Protein AF-A0A4Y2V657-F1 (afdb_monomer_lite)

Structure (mmCIF, N/CA/C/O backbone):
data_AF-A0A4Y2V657-F1
#
_entry.id   AF-A0A4Y2V657-F1
#
loop_
_atom_site.group_PDB
_atom_site.id
_atom_site.type_symbol
_atom_site.label_atom_id
_atom_site.label_alt_id
_atom_site.label_comp_id
_atom_site.label_asym_id
_atom_site.label_entity_id
_atom_site.label_seq_id
_atom_site.pdbx_PDB_ins_code
_atom_site.Cartn_x
_atom_site.Cartn_y
_atom_site.Cartn_z
_atom_site.occupancy
_atom_site.B_iso_or_equiv
_atom_site.auth_seq_id
_atom_site.auth_comp_id
_atom_site.auth_asym_id
_atom_site.auth_atom_id
_atom_site.pdbx_PDB_model_num
ATOM 1 N N . MET A 1 1 ? 13.578 6.893 -21.290 1.00 68.50 1 MET A N 1
ATOM 2 C CA . MET A 1 1 ? 13.510 6.717 -19.826 1.00 68.50 1 MET A CA 1
ATOM 3 C C . MET A 1 1 ? 12.455 5.662 -19.556 1.00 68.50 1 MET A C 1
ATOM 5 O O . MET A 1 1 ? 11.405 5.734 -20.192 1.00 68.50 1 MET A O 1
ATOM 9 N N . ASN A 1 2 ? 12.760 4.649 -18.747 1.00 74.12 2 ASN A N 1
ATOM 10 C CA . ASN A 1 2 ? 11.805 3.593 -18.420 1.00 74.12 2 ASN A CA 1
ATOM 11 C C . ASN A 1 2 ? 10.817 4.103 -17.350 1.00 74.12 2 ASN A C 1
ATOM 13 O O . ASN A 1 2 ? 11.085 5.075 -16.646 1.00 74.12 2 ASN A O 1
ATOM 17 N N . ILE A 1 3 ? 9.664 3.451 -17.223 1.00 76.31 3 ILE A N 1
ATOM 18 C CA . ILE A 1 3 ? 8.641 3.726 -16.206 1.00 76.31 3 ILE A CA 1
ATOM 19 C C . ILE A 1 3 ? 9.237 3.665 -14.802 1.00 76.31 3 ILE A C 1
ATOM 21 O O . ILE A 1 3 ? 8.903 4.495 -13.962 1.00 76.31 3 ILE A O 1
ATOM 25 N N . ALA A 1 4 ? 10.110 2.684 -14.554 1.00 76.81 4 ALA A N 1
ATOM 26 C CA . ALA A 1 4 ? 10.762 2.513 -13.262 1.00 76.81 4 ALA A CA 1
ATOM 27 C C . ALA A 1 4 ? 11.538 3.777 -12.868 1.00 76.81 4 ALA A C 1
ATOM 29 O O . ALA A 1 4 ? 11.332 4.293 -11.775 1.00 76.81 4 ALA A O 1
ATOM 30 N N . ASP A 1 5 ? 12.324 4.331 -13.794 1.00 75.31 5 ASP A N 1
ATOM 31 C CA . ASP A 1 5 ? 13.092 5.559 -13.571 1.00 75.31 5 ASP A CA 1
ATOM 32 C C . ASP A 1 5 ? 12.153 6.738 -13.268 1.00 75.31 5 ASP A C 1
ATOM 34 O O . ASP A 1 5 ? 12.330 7.459 -12.288 1.00 75.31 5 ASP A O 1
ATOM 38 N N . LEU A 1 6 ? 11.088 6.903 -14.062 1.00 76.69 6 LEU A N 1
ATOM 39 C CA . LEU A 1 6 ? 10.116 7.986 -13.872 1.00 76.69 6 LEU A CA 1
ATOM 40 C C . LEU A 1 6 ? 9.446 7.915 -12.491 1.00 76.69 6 LEU A C 1
ATOM 42 O O . LEU A 1 6 ? 9.313 8.931 -11.807 1.00 76.69 6 LEU A O 1
ATOM 46 N N . LEU A 1 7 ? 9.035 6.723 -12.059 1.00 75.00 7 LEU A N 1
ATOM 47 C CA . LEU A 1 7 ? 8.374 6.539 -10.768 1.00 75.00 7 LEU A CA 1
ATOM 48 C C . LEU A 1 7 ? 9.346 6.673 -9.589 1.00 75.00 7 LEU A C 1
ATOM 50 O O . LEU A 1 7 ? 8.981 7.261 -8.571 1.00 75.00 7 LEU A O 1
ATOM 54 N N . CYS A 1 8 ? 10.579 6.176 -9.721 1.00 72.38 8 CYS A N 1
ATOM 55 C CA . CYS A 1 8 ? 11.605 6.289 -8.683 1.00 72.38 8 CYS A CA 1
ATOM 56 C C . CYS A 1 8 ? 12.032 7.745 -8.441 1.00 72.38 8 CYS A C 1
ATOM 58 O O . CYS A 1 8 ? 12.252 8.124 -7.292 1.00 72.38 8 CYS A O 1
ATOM 60 N N . HIS A 1 9 ? 12.059 8.580 -9.484 1.00 72.56 9 HIS A N 1
ATOM 61 C CA . HIS A 1 9 ? 12.429 9.997 -9.383 1.00 72.56 9 HIS A CA 1
ATOM 62 C C . HIS A 1 9 ? 11.265 10.943 -9.038 1.00 72.56 9 HIS A C 1
ATOM 64 O O . HIS A 1 9 ? 11.445 12.160 -9.028 1.00 72.56 9 HIS A O 1
ATOM 70 N N . GLY A 1 10 ? 10.072 10.419 -8.736 1.00 76.12 10 GLY A N 1
ATOM 71 C CA . GLY A 1 10 ? 8.934 11.247 -8.324 1.00 76.12 10 GLY A CA 1
ATOM 72 C C . GLY A 1 10 ? 8.304 12.045 -9.469 1.00 76.12 10 GLY A C 1
ATOM 73 O O . GLY A 1 10 ? 7.918 13.200 -9.282 1.00 76.12 10 GLY A O 1
ATOM 74 N N . CYS A 1 11 ? 8.198 11.445 -10.658 1.00 80.88 11 CYS A N 1
ATOM 75 C CA . CYS A 1 11 ? 7.544 12.060 -11.810 1.00 80.88 11 CYS A CA 1
ATOM 76 C C . CYS A 1 11 ? 6.083 12.434 -11.501 1.00 80.88 11 CYS A C 1
ATOM 78 O O . CYS A 1 11 ? 5.300 11.627 -10.994 1.00 80.88 11 CYS A O 1
ATOM 80 N N . THR A 1 12 ? 5.702 13.670 -11.825 1.00 83.06 12 THR A N 1
ATOM 81 C CA . THR A 1 12 ? 4.317 14.138 -11.679 1.00 83.06 12 THR A CA 1
ATOM 82 C C . THR A 1 12 ? 3.410 13.563 -12.776 1.00 83.06 12 THR A C 1
ATOM 84 O O . THR A 1 12 ? 3.885 13.273 -13.877 1.00 83.06 12 THR A O 1
ATOM 87 N N . PRO A 1 13 ? 2.082 13.476 -12.557 1.00 80.62 13 PRO A N 1
ATOM 88 C CA . PRO A 1 13 ? 1.152 12.985 -13.579 1.00 80.62 13 PRO A CA 1
ATOM 89 C C . PRO A 1 13 ? 1.222 13.762 -14.903 1.00 80.62 13 PRO A C 1
ATOM 91 O O . PRO A 1 13 ? 1.137 13.171 -15.974 1.00 80.62 13 PRO A O 1
ATOM 94 N N . GLN A 1 14 ? 1.429 15.082 -14.847 1.00 84.00 14 GLN A N 1
ATOM 95 C CA . GLN A 1 14 ? 1.568 15.918 -16.045 1.00 84.00 14 GLN A CA 1
ATOM 96 C C . GLN A 1 14 ? 2.854 15.614 -16.821 1.00 84.00 14 GLN A C 1
ATOM 98 O O . GLN A 1 14 ? 2.831 15.543 -18.046 1.00 84.00 14 GLN A O 1
ATOM 103 N N . GLN A 1 15 ? 3.969 15.394 -16.121 1.00 80.75 15 GLN A N 1
ATOM 104 C CA . GLN A 1 15 ? 5.213 14.964 -16.759 1.00 80.75 15 GLN A CA 1
ATOM 105 C C . GLN A 1 15 ? 5.055 13.567 -17.368 1.00 80.75 15 GLN A C 1
ATOM 107 O O . GLN A 1 15 ? 5.490 13.351 -18.495 1.00 80.75 15 GLN A O 1
ATOM 112 N N . MET A 1 16 ? 4.366 12.651 -16.682 1.00 78.75 16 MET A N 1
ATOM 113 C CA . MET A 1 16 ? 4.119 11.292 -17.168 1.00 78.75 16 MET A CA 1
ATOM 114 C C . MET A 1 16 ? 3.327 11.267 -18.482 1.00 78.75 16 MET A C 1
ATOM 116 O O . MET A 1 16 ? 3.628 10.447 -19.344 1.00 78.75 16 MET A O 1
ATOM 120 N N . LEU A 1 17 ? 2.366 12.179 -18.671 1.00 83.50 17 LEU A N 1
ATOM 121 C CA . LEU A 1 17 ? 1.612 12.306 -19.927 1.00 83.50 17 LEU A CA 1
ATOM 122 C C . LEU A 1 17 ? 2.479 12.770 -21.106 1.00 83.50 17 LEU A C 1
ATOM 124 O O . LEU A 1 17 ? 2.210 12.403 -22.248 1.00 83.50 17 LEU A O 1
ATOM 128 N N . ASN A 1 18 ? 3.528 13.548 -20.834 1.00 82.75 18 ASN A N 1
ATOM 129 C CA . ASN A 1 18 ? 4.448 14.043 -21.858 1.00 82.75 18 ASN A CA 1
ATOM 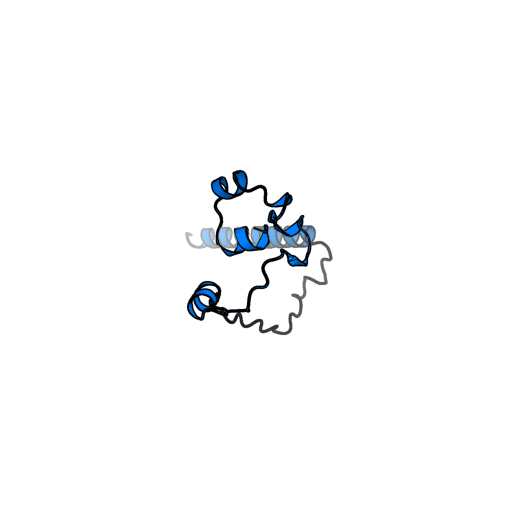130 C C . ASN A 1 18 ? 5.514 13.003 -22.245 1.00 82.75 18 ASN A C 1
ATOM 132 O O . ASN A 1 18 ? 6.142 13.127 -23.297 1.00 82.75 18 ASN A O 1
ATOM 136 N N . PHE A 1 19 ? 5.722 11.974 -21.418 1.00 78.44 19 PHE A N 1
ATOM 137 C C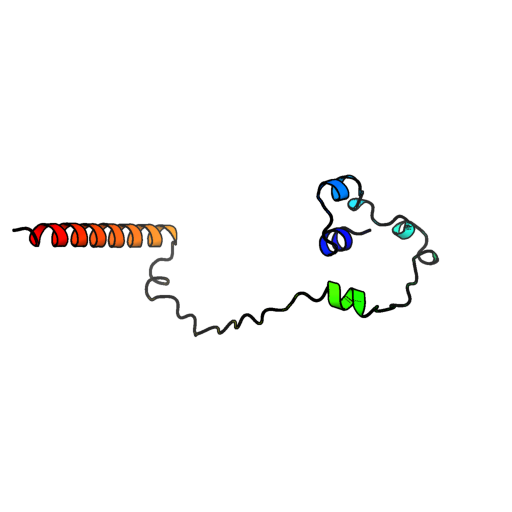A . PHE A 1 19 ? 6.663 10.897 -21.699 1.00 78.44 19 PHE A CA 1
ATOM 138 C C . PHE A 1 19 ? 5.965 9.695 -22.328 1.00 78.44 19 PHE A C 1
ATOM 140 O O . PHE A 1 19 ? 5.077 9.080 -21.745 1.00 78.44 19 PHE A O 1
ATOM 147 N N . LYS A 1 20 ? 6.468 9.266 -23.487 1.00 82.88 20 LYS A N 1
ATOM 148 C CA . LYS A 1 20 ? 6.103 7.983 -24.093 1.00 82.88 20 LYS A CA 1
ATOM 149 C C . LYS A 1 20 ? 6.858 6.829 -23.439 1.00 82.88 20 LYS A C 1
ATOM 151 O O . LYS A 1 20 ? 7.662 6.147 -24.069 1.00 82.88 20 LYS A O 1
ATOM 156 N N . TRP A 1 21 ? 6.631 6.634 -22.147 1.00 79.50 21 TRP A N 1
ATOM 157 C CA . TRP A 1 21 ? 7.349 5.644 -21.343 1.00 79.50 21 TRP A CA 1
ATOM 158 C C . TRP A 1 21 ? 7.244 4.217 -21.908 1.00 79.50 21 TRP A C 1
ATOM 160 O O . TRP A 1 21 ? 8.160 3.421 -21.725 1.00 79.50 21 TRP A O 1
ATOM 170 N N . TRP A 1 22 ? 6.166 3.908 -22.637 1.00 79.56 22 TRP A N 1
ATOM 171 C CA . TRP A 1 22 ? 5.930 2.608 -23.273 1.00 79.56 22 TRP A CA 1
ATOM 172 C C . TRP A 1 22 ? 6.778 2.363 -24.527 1.00 79.56 22 TRP A C 1
ATOM 174 O O . TRP A 1 22 ? 6.937 1.217 -24.931 1.00 79.56 22 TRP A O 1
ATOM 184 N N . GLU A 1 23 ? 7.327 3.406 -25.160 1.00 84.25 23 GLU A N 1
ATOM 185 C CA . GLU A 1 23 ? 8.217 3.250 -26.322 1.00 84.25 23 GLU A CA 1
ATOM 186 C C . GLU A 1 23 ? 9.670 2.961 -25.914 1.00 84.25 23 GLU A C 1
ATOM 188 O O . GLU A 1 23 ? 10.475 2.578 -26.765 1.00 84.25 23 GLU A O 1
ATOM 193 N N . GLY A 1 24 ? 9.995 3.140 -24.629 1.00 80.25 24 GLY A N 1
ATOM 194 C CA . GLY A 1 24 ? 11.351 3.042 -24.108 1.00 80.25 24 GLY A CA 1
ATOM 195 C C . GLY A 1 24 ? 12.267 4.189 -24.566 1.00 80.25 24 GLY A C 1
ATOM 196 O O . GLY A 1 24 ? 11.844 5.126 -25.246 1.00 80.25 24 GLY A O 1
ATOM 197 N N . PRO A 1 25 ? 13.543 4.180 -24.147 1.00 82.00 25 PRO A N 1
ATOM 198 C CA . PRO A 1 25 ? 14.557 5.090 -24.675 1.00 82.00 25 PRO A CA 1
ATOM 199 C C . PRO A 1 25 ? 14.785 4.863 -26.176 1.00 82.00 25 PRO A C 1
ATOM 201 O O . PRO A 1 25 ? 14.746 3.726 -26.637 1.00 82.00 25 PRO A O 1
ATOM 204 N N . SER A 1 26 ? 15.090 5.923 -26.929 1.00 83.75 26 SER A N 1
ATOM 205 C CA . SER A 1 26 ? 15.357 5.824 -28.374 1.00 83.75 26 SER A CA 1
ATOM 206 C C . SER A 1 26 ? 16.496 4.855 -28.699 1.00 83.75 26 SER A C 1
ATOM 208 O O . SER A 1 26 ? 16.343 4.031 -29.593 1.00 83.75 26 SER A O 1
ATOM 210 N N . TRP A 1 27 ? 17.578 4.883 -27.914 1.00 85.31 27 TRP A N 1
ATOM 211 C CA . TRP A 1 27 ? 18.744 4.010 -28.090 1.00 85.31 27 TRP A CA 1
ATOM 212 C C . TRP A 1 27 ? 18.427 2.515 -27.971 1.00 85.31 27 TRP A C 1
ATOM 214 O O . TRP A 1 27 ? 19.167 1.700 -28.505 1.00 85.31 27 TRP A O 1
ATOM 224 N N . LEU A 1 28 ? 17.320 2.129 -27.325 1.00 84.56 28 LEU A N 1
ATOM 225 C CA . LEU A 1 28 ? 16.939 0.719 -27.198 1.00 84.56 28 LEU A CA 1
ATOM 226 C C . LEU A 1 28 ? 16.562 0.099 -28.554 1.00 84.56 28 LEU A C 1
ATOM 228 O O . LEU A 1 28 ? 16.632 -1.115 -28.721 1.00 84.56 28 LEU A O 1
ATOM 232 N N . LYS A 1 29 ? 16.145 0.934 -29.513 1.00 86.44 29 LYS A N 1
ATOM 233 C CA . LYS A 1 29 ? 15.803 0.521 -30.882 1.00 86.44 29 LYS A CA 1
ATOM 234 C C . LYS A 1 29 ? 17.020 0.504 -31.811 1.00 86.44 29 LYS A C 1
ATOM 236 O O . LYS A 1 29 ? 16.917 -0.014 -32.919 1.00 86.44 29 LYS A O 1
ATOM 241 N N . GLU A 1 30 ? 18.136 1.076 -31.372 1.00 88.38 30 GLU A N 1
ATOM 242 C CA . GLU A 1 30 ? 19.376 1.163 -32.136 1.00 88.38 30 GLU A CA 1
ATOM 243 C C . GLU A 1 30 ? 20.245 -0.090 -31.922 1.00 88.38 30 GLU A C 1
ATOM 245 O O . GLU A 1 30 ? 20.000 -0.904 -31.025 1.00 88.38 30 GLU A O 1
ATOM 250 N N . ASN A 1 31 ? 21.281 -0.249 -32.752 1.00 90.25 31 ASN A N 1
ATOM 251 C CA . ASN A 1 31 ? 22.235 -1.360 -32.665 1.00 90.25 31 ASN A CA 1
ATOM 252 C C . ASN A 1 31 ? 22.843 -1.448 -31.244 1.00 90.25 31 ASN A C 1
ATOM 254 O O . ASN A 1 31 ? 23.249 -0.402 -30.735 1.00 90.25 31 ASN A O 1
ATOM 258 N N . PRO A 1 32 ? 22.978 -2.633 -30.609 1.00 86.31 32 PRO A N 1
ATOM 259 C CA . PRO A 1 32 ? 23.570 -2.774 -29.271 1.00 86.31 32 PRO A CA 1
ATOM 260 C C . PRO A 1 32 ? 24.915 -2.070 -29.047 1.00 86.31 32 PRO A C 1
ATOM 262 O O . PRO A 1 32 ? 25.210 -1.644 -27.938 1.00 86.31 32 PRO A O 1
ATOM 265 N N . GLU A 1 33 ? 25.715 -1.885 -30.095 1.00 86.38 33 GLU A N 1
ATOM 266 C CA . GLU A 1 33 ? 26.984 -1.141 -30.044 1.00 86.38 33 GLU A CA 1
ATOM 267 C C . GLU A 1 33 ? 26.810 0.365 -29.781 1.00 86.38 33 GLU A C 1
ATOM 269 O O . GLU A 1 33 ? 27.715 1.021 -29.275 1.00 86.38 33 GLU A O 1
ATOM 274 N N . SER A 1 34 ? 25.648 0.919 -30.129 1.00 83.94 34 SER A N 1
ATOM 275 C CA . SER A 1 34 ? 25.276 2.320 -29.885 1.00 83.94 34 SER A CA 1
ATOM 276 C C . SER A 1 34 ? 24.600 2.535 -28.532 1.00 83.94 34 SER A C 1
ATOM 278 O O . SER A 1 34 ? 24.245 3.665 -28.182 1.00 83.94 34 SER A O 1
ATOM 280 N N . TRP A 1 35 ? 24.388 1.461 -27.770 1.00 88.50 35 TRP A N 1
ATOM 281 C CA . TRP A 1 35 ? 23.819 1.583 -26.441 1.00 88.50 35 TRP A CA 1
ATOM 282 C C . TRP A 1 35 ? 24.803 2.327 -25.537 1.00 88.50 35 TRP A C 1
ATOM 284 O O . TRP A 1 35 ? 26.018 2.181 -25.686 1.00 88.50 35 TRP A O 1
ATOM 294 N N . PRO A 1 36 ? 24.303 3.134 -24.590 1.00 81.38 36 PRO A N 1
ATOM 295 C CA . PRO A 1 36 ? 25.168 3.807 -23.639 1.00 81.38 36 PRO A CA 1
ATOM 296 C C . PRO A 1 36 ? 25.902 2.758 -22.798 1.00 81.38 36 PRO A C 1
ATOM 298 O O . PRO A 1 36 ? 25.325 2.144 -21.902 1.00 81.38 36 PRO A O 1
ATOM 301 N N . VAL A 1 37 ? 27.188 2.561 -23.081 1.00 78.75 37 VAL A N 1
ATOM 302 C CA . VAL A 1 37 ? 28.095 1.817 -22.207 1.00 78.75 37 VAL A CA 1
ATOM 303 C C . VAL A 1 37 ? 28.456 2.760 -21.068 1.00 78.75 37 VAL A C 1
ATOM 305 O O . VAL A 1 37 ? 29.417 3.521 -21.139 1.00 78.75 37 VAL A O 1
ATOM 308 N N . SER A 1 38 ? 27.610 2.805 -20.045 1.00 66.19 38 SER A N 1
ATOM 309 C CA . SER A 1 38 ? 27.920 3.549 -18.833 1.00 66.19 38 SER A CA 1
ATOM 310 C C . SER A 1 38 ? 28.917 2.745 -18.008 1.00 66.19 38 SER A C 1
ATOM 312 O O . SER A 1 38 ? 28.573 1.671 -17.507 1.00 66.19 38 SER A O 1
ATOM 314 N N . ASP A 1 39 ? 30.113 3.294 -17.798 1.00 63.47 39 ASP A N 1
ATOM 315 C CA . ASP A 1 39 ? 30.867 2.976 -16.590 1.00 63.47 39 ASP A CA 1
ATOM 316 C C . ASP A 1 39 ? 29.921 3.229 -15.414 1.00 63.47 39 ASP A C 1
ATOM 318 O O . ASP A 1 39 ? 29.302 4.293 -15.328 1.00 63.47 39 ASP A O 1
ATOM 322 N N . ILE A 1 40 ? 29.730 2.237 -14.545 1.00 63.66 40 ILE A N 1
ATOM 323 C CA . ILE A 1 40 ? 28.855 2.379 -13.379 1.00 63.66 40 ILE A CA 1
ATOM 324 C C . ILE A 1 40 ? 29.551 3.338 -12.406 1.00 63.66 40 ILE A C 1
ATOM 326 O O . ILE A 1 40 ? 30.258 2.932 -11.484 1.00 63.66 40 ILE A O 1
ATOM 330 N N . ILE A 1 41 ? 29.386 4.638 -12.636 1.00 63.41 41 ILE A N 1
ATOM 331 C CA . ILE A 1 41 ? 29.877 5.692 -11.759 1.00 63.41 41 ILE A CA 1
ATOM 332 C C . ILE A 1 41 ? 28.819 5.864 -10.678 1.00 63.41 41 ILE A C 1
ATOM 334 O O . ILE A 1 41 ? 27.875 6.637 -10.812 1.00 63.41 41 ILE A O 1
ATOM 338 N N . CYS A 1 42 ? 28.967 5.101 -9.601 1.00 62.59 42 CYS A N 1
ATOM 339 C CA . CYS A 1 42 ? 28.097 5.214 -8.442 1.00 62.59 42 CYS A CA 1
ATOM 340 C C . CYS A 1 42 ? 28.403 6.541 -7.731 1.00 62.59 42 CYS A C 1
ATOM 342 O O . CYS A 1 42 ? 29.369 6.636 -6.970 1.00 62.59 42 CYS A O 1
ATOM 344 N N . GLN A 1 43 ? 27.634 7.596 -8.018 1.00 69.31 43 GLN A N 1
ATOM 345 C CA . GLN A 1 43 ? 27.808 8.881 -7.348 1.00 69.31 43 GLN A CA 1
ATOM 346 C C . GLN A 1 43 ? 27.247 8.791 -5.922 1.00 69.31 43 GLN A C 1
ATOM 348 O O . GLN A 1 43 ? 26.041 8.601 -5.759 1.00 69.31 43 GLN A O 1
ATOM 353 N N . PRO A 1 44 ? 28.064 8.989 -4.867 1.00 67.94 44 PRO A N 1
ATOM 354 C CA . PRO A 1 44 ? 27.608 8.828 -3.482 1.00 67.94 44 PRO A CA 1
ATOM 355 C C . PRO A 1 44 ? 26.375 9.678 -3.138 1.00 67.94 44 PRO A C 1
ATOM 357 O O . PRO A 1 44 ? 25.523 9.258 -2.362 1.00 67.94 44 PRO A O 1
ATOM 360 N N . LYS A 1 45 ? 26.251 10.854 -3.767 1.00 68.88 45 LYS A N 1
ATOM 361 C CA . LYS A 1 45 ? 25.125 11.775 -3.574 1.00 68.88 45 LYS A CA 1
ATOM 362 C C . LYS A 1 45 ? 23.801 11.234 -4.117 1.00 68.88 45 LYS A C 1
ATOM 364 O O . LYS A 1 45 ? 22.780 11.445 -3.478 1.00 68.88 45 LYS A O 1
ATOM 369 N N . GLU A 1 46 ? 23.804 10.548 -5.260 1.00 68.88 46 GLU A N 1
ATOM 370 C CA . GLU A 1 46 ? 22.587 9.950 -5.835 1.00 68.88 46 GLU A CA 1
ATOM 371 C C . GLU A 1 46 ? 22.107 8.775 -4.980 1.00 68.88 46 GLU A C 1
ATOM 373 O O . GLU A 1 46 ? 20.924 8.678 -4.657 1.00 68.88 46 GLU A O 1
ATOM 378 N N . VAL A 1 47 ? 23.048 7.962 -4.493 1.00 68.88 47 VAL A N 1
ATOM 379 C CA . VAL A 1 47 ? 22.764 6.848 -3.579 1.00 68.88 47 VAL A CA 1
ATOM 380 C C . VAL A 1 47 ? 22.113 7.339 -2.284 1.00 68.88 47 VAL A C 1
ATOM 382 O O . VAL A 1 47 ? 21.178 6.719 -1.781 1.00 68.88 47 VAL A O 1
ATOM 385 N N . ASP A 1 48 ? 22.582 8.456 -1.728 1.00 69.56 48 ASP A N 1
ATOM 386 C CA . ASP A 1 48 ? 22.020 9.008 -0.494 1.00 69.56 48 ASP A CA 1
ATOM 387 C C . ASP A 1 48 ? 20.628 9.638 -0.687 1.00 69.56 48 ASP A C 1
ATOM 389 O O . ASP A 1 48 ? 19.842 9.654 0.262 1.00 69.56 48 ASP A O 1
ATOM 393 N N . ILE A 1 49 ? 20.289 10.097 -1.900 1.00 69.69 49 ILE A N 1
ATOM 394 C CA . ILE A 1 49 ? 18.933 10.557 -2.255 1.00 69.69 49 ILE A CA 1
ATOM 395 C C . ILE A 1 49 ? 17.968 9.364 -2.358 1.00 69.69 49 ILE A C 1
ATOM 397 O O . ILE A 1 49 ? 16.834 9.447 -1.884 1.00 69.69 49 ILE A O 1
ATOM 401 N N . GLU A 1 50 ? 18.411 8.243 -2.936 1.00 68.12 50 GLU A N 1
ATOM 402 C CA . GLU A 1 50 ? 17.592 7.031 -3.088 1.00 68.12 50 GLU A CA 1
ATOM 403 C C . GLU A 1 50 ? 17.490 6.181 -1.815 1.00 68.12 50 GLU A C 1
ATOM 405 O O . GLU A 1 50 ? 16.541 5.400 -1.666 1.00 68.12 50 GLU A O 1
ATOM 410 N N . LYS A 1 51 ? 18.425 6.335 -0.865 1.00 71.25 51 LYS A N 1
ATOM 411 C CA . LYS A 1 51 ? 18.360 5.692 0.454 1.00 71.25 51 LYS A CA 1
ATOM 412 C C . LYS A 1 51 ? 17.107 6.143 1.201 1.00 71.25 51 LYS A C 1
ATOM 414 O O . LYS A 1 51 ? 17.098 7.099 1.978 1.00 71.25 51 LYS A O 1
ATOM 419 N N . ARG A 1 52 ? 16.031 5.371 1.050 1.00 64.81 52 ARG A N 1
ATOM 420 C CA . ARG A 1 52 ? 14.886 5.438 1.959 1.00 64.81 52 ARG A CA 1
ATOM 421 C C . ARG A 1 52 ? 15.397 5.135 3.362 1.00 64.81 52 ARG A C 1
ATOM 423 O O . ARG A 1 52 ? 16.041 4.112 3.576 1.00 64.81 52 ARG A O 1
ATOM 430 N N . LYS A 1 53 ? 15.084 6.006 4.327 1.00 64.50 53 LYS A N 1
ATOM 431 C CA . LYS A 1 53 ? 15.289 5.716 5.751 1.00 64.50 53 LYS A CA 1
ATOM 432 C C . LYS A 1 53 ? 14.509 4.443 6.073 1.00 64.50 53 LYS A C 1
ATOM 434 O O . LYS A 1 53 ? 13.288 4.478 6.217 1.00 64.50 53 LYS A O 1
ATOM 439 N N . SER A 1 54 ? 15.199 3.313 6.130 1.00 61.34 54 SER A N 1
ATOM 440 C CA . SER A 1 54 ? 14.620 2.040 6.521 1.00 61.34 54 SER A CA 1
ATOM 441 C C . SER A 1 54 ? 14.235 2.149 7.990 1.00 61.34 54 SER A C 1
ATOM 443 O O . SER A 1 54 ? 15.072 2.124 8.890 1.00 61.34 54 SER A O 1
ATOM 445 N N . LYS A 1 55 ? 12.939 2.322 8.251 1.00 63.16 55 LYS A N 1
ATOM 446 C CA . LYS A 1 55 ? 12.413 2.122 9.594 1.00 63.16 55 LYS A CA 1
ATOM 447 C C . LYS A 1 55 ? 12.474 0.620 9.831 1.00 63.16 55 LYS A C 1
ATOM 449 O O . LYS A 1 55 ? 11.763 -0.124 9.160 1.00 63.16 55 LYS A O 1
ATOM 454 N N . LEU A 1 56 ? 13.349 0.178 10.731 1.00 63.97 56 LEU A N 1
ATOM 455 C CA . LEU A 1 56 ? 13.319 -1.192 11.230 1.00 63.97 56 LEU A CA 1
ATOM 456 C C . LEU A 1 56 ? 11.947 -1.399 11.877 1.00 63.97 56 LEU A C 1
ATOM 458 O O . LEU A 1 56 ? 11.691 -0.944 12.991 1.00 63.97 56 LEU A O 1
ATOM 462 N N . VAL A 1 57 ? 11.028 -2.007 11.133 1.00 65.62 57 VAL A N 1
ATOM 463 C CA . VAL A 1 57 ? 9.774 -2.498 11.684 1.00 65.62 57 VAL A CA 1
ATOM 464 C C . VAL A 1 57 ? 10.124 -3.831 12.313 1.00 65.62 57 VAL A C 1
ATOM 466 O O . VAL A 1 57 ? 10.453 -4.785 11.613 1.00 65.62 57 VAL A O 1
ATOM 469 N N . ASN A 1 58 ? 10.121 -3.870 13.642 1.00 64.06 58 ASN A N 1
ATOM 470 C CA . ASN A 1 58 ? 10.287 -5.117 14.359 1.00 64.06 58 ASN A CA 1
ATOM 471 C C . ASN A 1 58 ? 9.017 -5.951 14.146 1.00 64.06 58 ASN A C 1
ATOM 473 O O . ASN A 1 58 ? 8.013 -5.750 14.827 1.00 64.06 58 ASN A O 1
ATOM 477 N N . MET A 1 59 ? 9.053 -6.837 13.151 1.00 61.53 59 MET A N 1
ATOM 478 C CA . MET A 1 59 ? 8.066 -7.894 12.946 1.00 61.53 59 MET A CA 1
ATOM 479 C C . MET A 1 59 ? 8.349 -8.985 13.982 1.00 61.53 59 MET A C 1
ATOM 481 O O . MET A 1 59 ? 8.742 -10.096 13.634 1.00 61.53 59 MET A O 1
ATOM 485 N N . ASN A 1 60 ? 8.223 -8.657 15.270 1.00 61.81 60 ASN A N 1
ATOM 486 C CA . ASN A 1 60 ? 8.105 -9.703 16.270 1.00 61.81 60 ASN A CA 1
ATOM 487 C C . ASN A 1 60 ? 6.791 -10.410 15.954 1.00 61.81 60 ASN A C 1
ATOM 489 O O . ASN A 1 60 ? 5.721 -9.921 16.314 1.00 61.81 60 ASN A O 1
ATOM 493 N N . LEU A 1 61 ? 6.891 -11.531 15.245 1.00 59.28 61 LEU A N 1
ATOM 494 C CA . LEU A 1 61 ? 5.857 -12.543 15.205 1.00 59.28 61 LEU A CA 1
ATOM 495 C C . LEU A 1 61 ? 5.822 -13.122 16.625 1.00 59.28 61 LEU A C 1
ATOM 497 O O . LEU A 1 61 ? 6.446 -14.138 16.924 1.00 59.28 61 LEU A O 1
ATOM 501 N N . THR A 1 62 ? 5.189 -12.403 17.557 1.00 62.81 62 THR A N 1
ATOM 502 C CA . THR A 1 62 ? 4.630 -13.062 18.737 1.00 62.81 62 THR A CA 1
ATOM 503 C C . THR A 1 62 ? 3.832 -14.228 18.195 1.00 62.81 62 THR A C 1
ATOM 505 O O . THR A 1 62 ? 3.126 -14.003 17.220 1.00 62.81 62 THR A O 1
ATOM 508 N N . GLU A 1 63 ? 3.999 -15.438 18.735 1.00 63.16 63 GLU A N 1
ATOM 509 C CA . GLU A 1 63 ? 3.223 -16.612 18.325 1.00 63.16 63 GLU A CA 1
ATOM 510 C C . GLU A 1 63 ? 1.772 -16.184 18.099 1.00 63.16 63 GLU A C 1
ATOM 512 O O . GLU A 1 63 ? 1.042 -15.930 19.061 1.00 63.16 63 GLU A O 1
ATOM 517 N N . ASP A 1 64 ? 1.398 -16.002 16.827 1.00 64.56 64 ASP A N 1
ATOM 518 C CA . ASP A 1 64 ? 0.100 -15.481 16.418 1.00 64.56 64 ASP A CA 1
ATOM 519 C C . ASP A 1 64 ? -0.870 -16.638 16.593 1.00 64.56 64 ASP A C 1
ATOM 521 O O . ASP A 1 64 ? -1.345 -17.244 15.636 1.00 64.56 64 ASP A O 1
ATOM 525 N N . THR A 1 65 ? -1.103 -17.013 17.850 1.00 74.69 65 THR A N 1
ATOM 526 C CA . THR A 1 65 ? -2.174 -17.921 18.194 1.00 74.69 65 THR A CA 1
ATOM 527 C C . THR A 1 65 ? -3.429 -17.150 17.837 1.00 74.69 65 THR A C 1
ATOM 529 O O . THR A 1 65 ? -3.714 -16.123 18.473 1.00 74.69 65 THR A O 1
ATOM 532 N N . PRO A 1 66 ? -4.153 -17.571 16.789 1.00 77.00 66 PRO A N 1
ATOM 533 C CA . PRO A 1 66 ? -5.352 -16.870 16.402 1.00 77.00 66 PRO A CA 1
ATOM 534 C C . PRO A 1 66 ? -6.283 -16.849 17.623 1.00 77.00 66 PRO A C 1
ATOM 536 O O . PRO A 1 66 ? -6.322 -17.817 18.393 1.00 77.00 66 PRO A O 1
ATOM 539 N N . PRO A 1 67 ? -7.013 -15.747 17.867 1.00 79.88 67 PRO A N 1
ATOM 540 C CA . PRO A 1 67 ? -7.936 -15.690 18.989 1.00 79.88 67 PRO A CA 1
ATOM 541 C C . PRO A 1 67 ? -8.850 -16.920 18.987 1.00 79.88 67 PRO A C 1
ATOM 543 O O . PRO A 1 67 ? -9.267 -17.363 17.921 1.00 79.88 67 PRO A O 1
ATOM 546 N N . TRP A 1 68 ? -9.221 -17.442 20.160 1.00 83.38 68 TRP A N 1
ATOM 547 C CA . TRP A 1 68 ? -9.998 -18.692 20.300 1.00 83.38 68 TRP A CA 1
ATOM 548 C C . TRP A 1 68 ? -11.272 -18.773 19.432 1.00 83.38 68 TRP A C 1
ATOM 550 O O . TRP A 1 68 ? -11.807 -19.854 19.184 1.00 83.38 68 TRP A O 1
ATOM 560 N N . TYR A 1 69 ? -11.807 -17.625 19.013 1.00 82.06 69 TYR A N 1
ATOM 561 C CA . TYR A 1 69 ? -13.005 -17.505 18.190 1.00 82.06 69 TYR A CA 1
ATOM 562 C C . TYR A 1 69 ? -12.730 -17.530 16.676 1.00 82.06 69 TYR A C 1
ATOM 564 O O . TYR A 1 69 ? -13.660 -17.778 15.911 1.00 82.06 69 TYR A O 1
ATOM 572 N N . ALA A 1 70 ? -11.495 -17.286 16.237 1.00 81.88 70 ALA A N 1
ATOM 573 C CA . ALA A 1 70 ? -11.115 -17.241 14.826 1.00 81.88 70 ALA A CA 1
ATOM 574 C C . ALA A 1 70 ? -11.225 -18.618 14.155 1.00 81.88 70 ALA A C 1
ATOM 576 O O . ALA A 1 70 ? -11.693 -18.707 13.027 1.00 81.88 70 ALA A O 1
ATOM 577 N N . GLU A 1 71 ? -10.912 -19.699 14.872 1.00 81.81 71 GLU A N 1
ATOM 578 C CA . GLU A 1 71 ? -11.091 -21.069 14.367 1.00 81.81 71 GLU A CA 1
ATOM 579 C C . GLU A 1 71 ? -12.547 -21.556 14.455 1.00 81.81 71 GLU A C 1
ATOM 581 O O . GLU A 1 71 ? -12.964 -22.449 13.721 1.00 81.81 71 GLU A O 1
ATOM 586 N N . ARG A 1 72 ? -13.360 -20.963 15.340 1.00 81.88 72 ARG A N 1
ATOM 587 C CA . ARG A 1 72 ? -14.771 -21.351 15.522 1.00 81.88 72 ARG A CA 1
ATOM 588 C C . ARG A 1 72 ? -15.702 -20.772 14.467 1.00 81.88 72 ARG A C 1
ATOM 590 O O . ARG A 1 72 ? -16.805 -21.288 14.275 1.00 81.88 72 ARG A O 1
ATOM 597 N N . VAL A 1 73 ? -15.304 -19.673 13.834 1.00 79.81 73 VAL A N 1
ATOM 598 C CA . VAL A 1 73 ? -16.112 -18.987 12.831 1.00 79.81 73 VAL A CA 1
ATOM 599 C C . VAL A 1 73 ? -15.297 -18.886 11.552 1.00 79.81 73 VAL A C 1
ATOM 601 O O . VAL A 1 73 ? -14.504 -17.972 11.378 1.00 79.81 73 VAL A O 1
ATOM 604 N N . SER A 1 74 ? -15.538 -19.821 10.635 1.00 77.75 74 SER A N 1
ATOM 605 C CA . SER A 1 74 ? -14.865 -19.897 9.332 1.00 77.75 74 SER A CA 1
ATOM 606 C C . SER A 1 74 ? -15.270 -18.792 8.344 1.00 77.75 74 SER A C 1
ATOM 608 O O . SER A 1 74 ? -14.819 -18.797 7.205 1.00 77.75 74 SER A O 1
ATOM 610 N N . ASP A 1 75 ? -16.154 -17.879 8.751 1.00 86.88 75 ASP A N 1
ATOM 611 C CA . ASP A 1 75 ? -16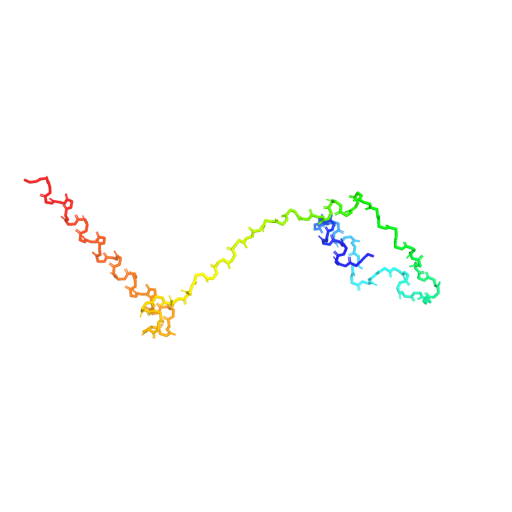.712 -16.804 7.932 1.00 86.88 75 ASP A CA 1
ATOM 612 C C . ASP A 1 75 ? -16.556 -15.467 8.671 1.00 86.88 75 ASP A C 1
ATOM 614 O O . ASP A 1 75 ? -17.067 -15.274 9.782 1.00 86.88 75 ASP A O 1
ATOM 618 N N . TYR A 1 76 ? -15.832 -14.540 8.046 1.00 87.38 76 TYR A N 1
ATOM 619 C CA . TYR A 1 76 ? -15.533 -13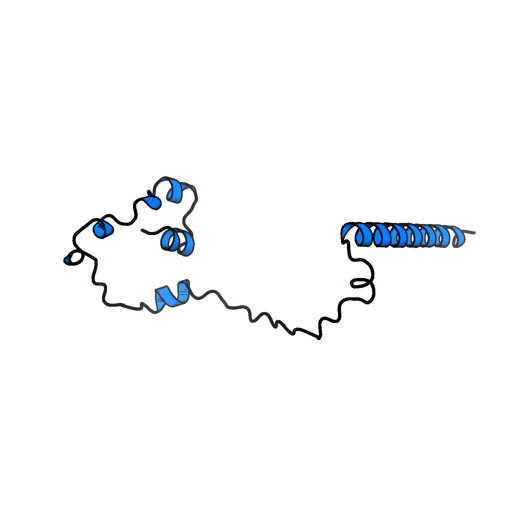.235 8.624 1.00 87.38 76 TYR A CA 1
ATOM 620 C C . TYR A 1 76 ? -16.794 -12.393 8.860 1.00 87.38 76 TYR A C 1
ATOM 622 O O . TYR A 1 76 ? -16.961 -11.808 9.933 1.00 87.38 76 TYR A O 1
ATOM 630 N N . ASP A 1 77 ? -17.740 -12.386 7.923 1.00 91.94 77 ASP A N 1
ATOM 631 C CA . ASP A 1 77 ? -18.978 -11.615 8.053 1.00 91.94 77 ASP A CA 1
ATOM 632 C C . ASP A 1 77 ? -19.847 -12.154 9.190 1.00 91.94 77 ASP A C 1
ATOM 634 O O . ASP A 1 77 ? -20.474 -11.395 9.942 1.00 91.94 77 ASP A O 1
ATOM 638 N N . LYS A 1 78 ? -19.858 -13.478 9.372 1.00 89.12 78 LYS A N 1
ATOM 639 C CA . LYS A 1 78 ? -20.517 -14.120 10.510 1.00 89.12 78 LYS A CA 1
ATOM 640 C C . LYS A 1 78 ? -19.875 -13.697 11.832 1.00 89.12 78 LYS A C 1
ATOM 642 O O . LYS A 1 78 ? -20.607 -13.391 12.776 1.00 89.12 78 LYS A O 1
ATOM 647 N N . MET A 1 79 ? -18.545 -13.621 11.898 1.00 92.19 79 MET A N 1
ATOM 648 C CA . MET A 1 79 ? -17.824 -13.124 13.076 1.00 92.19 79 MET A CA 1
ATOM 649 C C . MET A 1 79 ? -18.228 -11.676 13.391 1.00 92.19 79 MET A C 1
ATOM 651 O O . MET A 1 79 ? -18.620 -11.379 14.523 1.00 92.19 79 MET A O 1
ATOM 655 N N . ILE A 1 80 ? -18.215 -10.789 12.392 1.00 93.06 80 ILE A N 1
ATOM 656 C CA . ILE A 1 80 ? -18.592 -9.378 12.561 1.00 93.06 80 ILE A CA 1
ATOM 657 C C . ILE A 1 80 ? -20.022 -9.241 13.095 1.00 93.06 80 ILE A C 1
ATOM 659 O O . ILE A 1 80 ? -20.265 -8.458 14.020 1.00 93.06 80 ILE A O 1
ATOM 663 N N . ARG A 1 81 ? -20.977 -10.034 12.592 1.00 94.75 81 ARG A N 1
ATOM 664 C CA . ARG A 1 81 ? -22.364 -10.028 13.094 1.00 94.75 81 ARG A CA 1
ATOM 665 C C . ARG A 1 81 ? -22.444 -10.422 14.569 1.00 94.75 81 ARG A C 1
ATOM 667 O O . ARG A 1 81 ? -23.148 -9.753 15.326 1.00 94.75 81 ARG A O 1
ATOM 674 N N . VAL A 1 82 ? -21.716 -11.459 14.993 1.00 92.44 82 VAL A N 1
ATOM 675 C CA . VAL A 1 82 ? -21.671 -11.896 16.402 1.00 92.44 82 VAL A CA 1
ATOM 676 C C . VAL A 1 82 ? -21.119 -10.785 17.297 1.00 92.44 82 VAL A C 1
ATOM 678 O O . VAL A 1 82 ? -21.772 -10.409 18.272 1.00 92.44 82 VAL A O 1
ATOM 681 N N . PHE A 1 83 ? -19.977 -10.191 16.937 1.00 94.25 83 PHE A N 1
ATOM 682 C CA . PHE A 1 83 ? -19.404 -9.077 17.701 1.00 94.25 83 PHE A CA 1
ATOM 683 C C . PHE A 1 83 ? -20.337 -7.868 17.753 1.00 94.25 83 PHE A C 1
ATOM 685 O O . PHE A 1 83 ? -20.490 -7.254 18.809 1.00 94.25 83 PHE A O 1
ATOM 692 N N . THR A 1 84 ? -21.024 -7.563 16.653 1.00 96.62 84 THR A N 1
ATOM 693 C CA . THR A 1 84 ? -22.006 -6.474 16.605 1.00 96.62 84 THR A CA 1
ATOM 694 C C . THR A 1 84 ? -23.129 -6.693 17.621 1.00 96.62 84 THR A C 1
ATOM 696 O O . THR A 1 84 ? -23.498 -5.760 18.335 1.00 96.62 84 THR A O 1
ATOM 699 N N . TRP A 1 85 ? -23.657 -7.915 17.747 1.00 96.81 85 TRP A N 1
ATOM 700 C CA . TRP A 1 85 ? -24.683 -8.236 18.746 1.00 96.81 85 TRP A CA 1
ATOM 701 C C . TRP A 1 85 ? -24.166 -8.146 20.183 1.00 96.81 85 TRP A C 1
ATOM 703 O O . TRP A 1 85 ? -24.838 -7.541 21.021 1.00 96.81 85 TRP A O 1
ATOM 713 N N . ILE A 1 86 ? -22.969 -8.673 20.458 1.00 95.81 86 ILE A N 1
ATOM 714 C CA . ILE A 1 86 ? -22.331 -8.582 21.782 1.00 95.81 86 ILE A CA 1
ATOM 715 C C . ILE A 1 86 ? -22.144 -7.113 22.179 1.00 95.81 86 ILE A C 1
ATOM 717 O O . ILE A 1 86 ? -22.555 -6.705 23.265 1.00 95.81 86 ILE A O 1
ATOM 721 N N . LEU A 1 87 ? -21.596 -6.287 21.283 1.00 96.31 87 LEU A N 1
ATOM 722 C CA . LEU A 1 87 ? -21.387 -4.861 21.533 1.00 96.31 87 LEU A CA 1
ATOM 723 C C . LEU A 1 87 ? -22.709 -4.114 21.733 1.00 96.31 87 LEU A C 1
ATOM 725 O O . LEU A 1 87 ? -22.821 -3.302 22.653 1.00 96.31 87 LEU A O 1
ATOM 729 N N . ARG A 1 88 ? -23.738 -4.408 20.925 1.00 96.38 88 ARG A N 1
ATOM 730 C CA . ARG A 1 88 ? -25.084 -3.841 21.111 1.00 96.38 88 ARG A CA 1
ATOM 731 C C . ARG A 1 88 ? -25.644 -4.186 22.488 1.00 96.38 88 ARG A C 1
ATOM 733 O O . ARG A 1 88 ? -26.154 -3.289 23.155 1.00 96.38 88 ARG A O 1
ATOM 740 N N . PHE A 1 89 ? -25.530 -5.441 22.919 1.00 95.94 89 PHE A N 1
ATOM 741 C CA . PHE A 1 89 ? -25.985 -5.882 24.237 1.00 95.94 89 PHE A CA 1
ATOM 742 C C . PHE A 1 89 ? -25.238 -5.162 25.366 1.00 95.94 89 PHE A C 1
ATOM 744 O O . PHE A 1 89 ? -25.871 -4.529 26.209 1.00 95.94 89 PHE A O 1
ATOM 751 N N . VAL A 1 90 ? -23.902 -5.157 25.333 1.00 96.00 90 VAL A N 1
ATOM 752 C CA . VAL A 1 90 ? -23.066 -4.474 26.336 1.00 96.00 90 VAL A CA 1
ATOM 753 C C . VAL A 1 90 ? -23.418 -2.990 26.431 1.00 96.00 90 VAL A C 1
ATOM 755 O O . VAL A 1 90 ? -23.570 -2.455 27.530 1.00 96.00 90 VAL A O 1
ATOM 758 N N . ASN A 1 91 ? -23.600 -2.320 25.293 1.00 95.00 91 ASN A N 1
ATOM 759 C CA . ASN A 1 91 ? -23.985 -0.912 25.266 1.00 95.00 91 ASN A CA 1
ATOM 760 C C . ASN A 1 91 ? -25.374 -0.686 25.877 1.00 95.00 91 ASN A C 1
ATOM 762 O O . ASN A 1 91 ? -25.564 0.282 26.611 1.00 95.00 91 ASN A O 1
ATOM 766 N N . LYS A 1 92 ? -26.334 -1.591 25.645 1.00 92.25 92 LYS A N 1
ATOM 767 C CA . LYS A 1 92 ? -27.645 -1.539 26.309 1.00 92.25 92 LYS A CA 1
ATOM 768 C C . LYS A 1 92 ? -27.521 -1.726 27.824 1.00 92.25 92 LYS A C 1
ATOM 770 O O . LYS A 1 92 ? -28.112 -0.938 28.554 1.00 92.25 92 LYS A O 1
ATOM 775 N N . CYS A 1 93 ? -26.717 -2.675 28.305 1.00 91.94 93 CYS A N 1
ATOM 776 C CA . CYS A 1 93 ? -26.486 -2.869 29.743 1.00 91.94 93 CYS A CA 1
ATOM 777 C C . CYS A 1 93 ? -25.850 -1.637 30.407 1.00 91.94 93 CYS A C 1
ATOM 779 O O . CYS A 1 93 ? -26.266 -1.233 31.491 1.00 91.94 93 CYS A O 1
ATOM 781 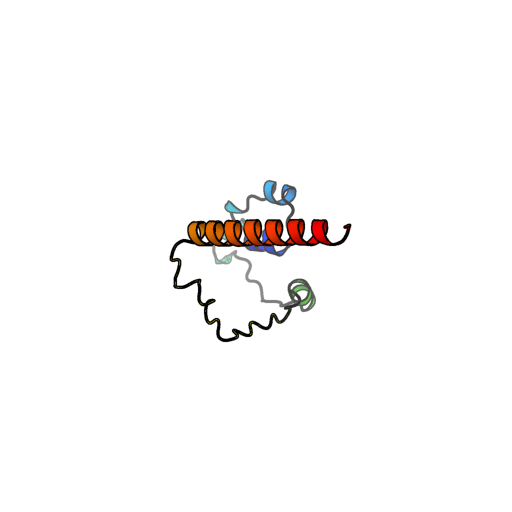N N . LYS A 1 94 ? -24.886 -0.987 29.741 1.00 87.25 94 LYS A N 1
ATOM 782 C CA . LYS A 1 94 ? -24.264 0.253 30.237 1.00 87.25 94 LYS A CA 1
ATOM 783 C C . LYS A 1 94 ? -25.267 1.405 30.353 1.00 87.25 94 LYS A C 1
ATOM 785 O O . LYS A 1 94 ? -25.235 2.136 31.337 1.00 87.25 94 LYS A O 1
ATOM 790 N N . LEU A 1 95 ? -26.179 1.540 29.388 1.00 78.81 95 LEU A N 1
ATOM 791 C CA . LEU A 1 95 ? -27.234 2.561 29.416 1.00 78.81 95 LEU A CA 1
ATOM 792 C C . LEU A 1 95 ? -28.269 2.316 30.524 1.00 78.81 95 LEU A C 1
ATOM 794 O O . LEU A 1 95 ? -28.802 3.275 31.073 1.00 78.81 95 LEU A O 1
ATOM 798 N N . VAL A 1 96 ? -28.549 1.056 30.867 1.00 67.94 96 VAL A N 1
ATOM 799 C CA . VAL A 1 96 ? -29.445 0.705 31.984 1.00 67.94 96 VAL A CA 1
ATOM 800 C C . VAL A 1 96 ? -28.793 1.037 33.330 1.00 67.94 96 VAL A C 1
ATOM 802 O O . VAL A 1 96 ? -29.431 1.655 34.177 1.00 67.94 96 VAL A O 1
ATOM 805 N N . ASN A 1 97 ? -27.500 0.745 33.498 1.00 58.03 97 ASN A N 1
ATOM 806 C CA . ASN A 1 97 ? -26.764 1.054 34.732 1.00 58.03 97 ASN A CA 1
ATOM 807 C C . ASN A 1 97 ? -26.569 2.561 34.988 1.00 58.03 97 ASN A C 1
ATOM 809 O O . ASN A 1 97 ? -26.329 2.954 36.126 1.00 58.03 97 ASN A O 1
ATOM 813 N N . GLY A 1 98 ? -26.672 3.404 33.956 1.00 57.97 98 GLY A N 1
ATOM 814 C CA . GLY A 1 98 ? -26.675 4.861 34.112 1.00 57.97 98 GLY A CA 1
ATOM 815 C C . GLY A 1 98 ? -27.988 5.415 34.671 1.00 57.97 98 GLY A C 1
ATOM 816 O O . GLY A 1 98 ? -27.966 6.436 35.339 1.00 57.97 98 GLY A O 1
ATOM 817 N N . LYS A 1 99 ? -29.121 4.731 34.455 1.00 54.66 99 LYS A N 1
ATOM 818 C CA . LYS A 1 99 ? -30.450 5.199 34.891 1.00 54.66 99 LYS A CA 1
ATOM 819 C C . LYS A 1 99 ? -30.796 4.862 36.344 1.00 54.66 99 LYS A C 1
ATOM 821 O O . LYS A 1 99 ? -31.688 5.484 36.896 1.00 54.66 99 LYS A O 1
ATOM 826 N N . CYS A 1 100 ? -30.108 3.900 36.960 1.00 51.94 100 CYS A N 1
ATOM 827 C CA . CYS A 1 100 ? -30.313 3.542 38.371 1.00 51.94 100 CYS A CA 1
ATOM 828 C C . CYS A 1 100 ? -29.484 4.378 39.359 1.00 51.94 100 CYS A C 1
ATOM 830 O O . CYS A 1 100 ? -29.619 4.171 40.557 1.00 51.94 100 CYS A O 1
ATOM 832 N N . LYS A 1 101 ? -28.604 5.275 38.893 1.00 53.00 101 LYS A N 1
ATOM 833 C CA . LYS A 1 101 ? -27.796 6.126 39.787 1.00 53.00 101 LYS A CA 1
ATOM 834 C C . LYS A 1 101 ? -28.461 7.456 40.156 1.00 53.00 101 LYS A C 1
ATOM 836 O O . LYS A 1 101 ? -27.946 8.135 41.035 1.00 53.00 101 LYS A O 1
ATOM 841 N N . ASP A 1 102 ? -29.598 7.772 39.538 1.00 54.50 102 ASP A N 1
ATOM 842 C CA . ASP A 1 102 ? -30.344 9.019 39.743 1.00 54.50 102 ASP A CA 1
ATOM 843 C C . ASP A 1 102 ? -31.705 8.777 40.438 1.00 54.50 102 ASP A C 1
ATOM 845 O O . ASP A 1 102 ? -32.694 9.446 40.139 1.00 54.50 102 ASP A O 1
ATOM 849 N N . SER A 1 103 ? -31.806 7.780 41.326 1.00 41.25 103 SER A N 1
ATOM 850 C CA . SER A 1 103 ? -33.009 7.505 42.137 1.00 41.25 103 SER A CA 1
ATOM 851 C C . SER A 1 103 ? -32.661 7.278 43.598 1.00 41.25 103 SER A C 1
ATOM 853 O O . SER A 1 103 ? -31.630 6.616 43.848 1.00 41.25 103 SER A O 1
#

Sequence (103 aa):
MNIADLLCHGCTPQQMLNFKWWEGPSWLKENPESWPVSDIICQPKEVDIEKRKSKLVNMNLTEDTPPWYAERVSDYDKMIRVFTWILRFVNKCKLVNGKCKDS

Foldseek 3Di:
DAPVVCVLVPHDPVNVVVDPNVVPDPCVPPDPVSPPPDPPPPDVVVVVVSPDPDDPPPPPPPVCPDPPCCVVDVDPVVVVVVVVVVVVVVVVVVVVVVVVVVD

Organism: Araneus ventricosus (NCBI:tx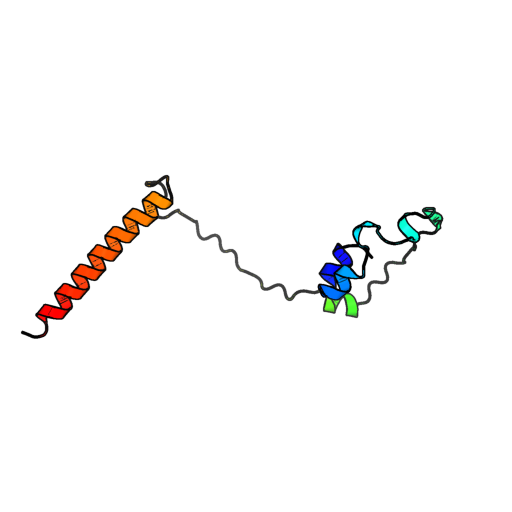id182803)

pLDDT: mean 77.01, std 12.16, range [41.25, 96.81]

Radius of gyration: 29.52 Å; chains: 1; bounding box: 64×37×75 Å

Secondary structure (DSSP, 8-state):
--HHHHHHTT--HHHHHH--GGG--GGGGS-GGGS--------HHHHHHH-----------------TTTTT-S-HHHHHHHHHHHHHHHHHHHHHHHHTS--